Protein AF-A0A7J8MRC0-F1 (afdb_monomer)

Foldseek 3Di:
DPDPVDDDAAEAEAEAQAQVVVVVVVVVVVCCVVDDPVSVLQHEYEYPEHLHAPYQASVVSVVVLVCCCVVRVNYHYHYDHDLLNVLCCLQLVNDDDDDQQVVQCVVPVVCCVQQQFQPDPPSNRGHRSVRQLLGAHDCVVVDDACGGPRNRQSVCVNQVHGRNDPDNPPPD

InterPro domains:
  IPR004843 Calcineurin-like, phosphoesterase domain [PF00149] (10-112)
  IPR006186 Serine/threonine-specific protein phosphatase/bis(5-nucleosyl)-tetraphosphatase [PR00114] (10-37)
  IPR006186 Serine/threonine-specific protein phosphatase/bis(5-nucleosyl)-tetraphosphatase [PR00114] (45-72)
  IPR006186 Serine/threonine-specific protein phosphatase/bis(5-nucleosyl)-tetraphosphatase [PR00114] (94-118)
  IPR029052 Metallo-dependent phosphatase-like [G3DSA:3.60.21.10] (1-156)
  IPR029052 Metallo-dependent phosphatase-like [SSF56300] (8-112)

Structure (mmCIF, N/CA/C/O backbone):
data_AF-A0A7J8MRC0-F1
#
_entry.id   AF-A0A7J8MRC0-F1
#
loop_
_atom_site.group_PDB
_atom_site.id
_atom_site.type_symbol
_atom_site.label_atom_id
_atom_site.label_alt_id
_atom_site.label_comp_id
_atom_site.label_asym_id
_atom_site.label_entity_id
_atom_site.label_seq_id
_atom_site.pdbx_PDB_ins_code
_atom_site.Cartn_x
_atom_site.Cartn_y
_atom_site.Cartn_z
_atom_site.occupancy
_atom_site.B_iso_or_equiv
_atom_site.auth_seq_id
_atom_site.auth_comp_id
_atom_site.auth_asym_id
_atom_site.auth_atom_id
_atom_site.pdbx_PDB_model_num
ATOM 1 N N . MET A 1 1 ? -30.856 11.156 32.012 1.00 45.28 1 MET A N 1
ATOM 2 C CA . MET A 1 1 ? -29.461 10.671 31.968 1.00 45.28 1 MET A CA 1
ATOM 3 C C . MET A 1 1 ? -29.317 9.899 30.670 1.00 45.28 1 MET A C 1
ATOM 5 O O . MET A 1 1 ? -30.228 9.138 30.372 1.00 45.28 1 MET A O 1
ATOM 9 N N . ALA A 1 2 ? -28.291 10.166 29.858 1.00 51.44 2 ALA A N 1
ATOM 10 C CA . ALA A 1 2 ? -28.060 9.381 28.646 1.00 51.44 2 ALA A CA 1
ATOM 11 C C . ALA A 1 2 ? -27.774 7.927 29.047 1.00 51.44 2 ALA A C 1
ATOM 13 O O . ALA A 1 2 ? -27.043 7.701 30.011 1.00 51.44 2 ALA A O 1
ATOM 14 N N . ASP A 1 3 ? -28.390 6.975 28.352 1.00 52.09 3 ASP A N 1
ATOM 15 C CA . ASP A 1 3 ? -28.131 5.553 28.546 1.00 52.09 3 ASP A CA 1
ATOM 16 C C . ASP A 1 3 ? -26.644 5.274 28.252 1.00 52.09 3 ASP A C 1
ATOM 18 O O . ASP A 1 3 ? -26.198 5.540 27.128 1.00 52.09 3 ASP A O 1
ATOM 22 N N . PRO A 1 4 ? -25.849 4.784 29.223 1.00 55.56 4 PRO A N 1
ATOM 23 C CA . PRO A 1 4 ? -24.452 4.434 28.985 1.00 55.56 4 PRO A CA 1
ATOM 24 C C . PRO A 1 4 ? -24.282 3.361 27.894 1.00 55.56 4 PRO A C 1
ATOM 26 O O . PRO A 1 4 ? -23.176 3.207 27.379 1.00 55.56 4 PRO A O 1
ATOM 29 N N . SER A 1 5 ? -25.353 2.671 27.476 1.00 60.19 5 SER A N 1
ATOM 30 C CA . SER A 1 5 ? -25.336 1.734 26.349 1.00 60.19 5 SER A CA 1
ATOM 31 C C . SER A 1 5 ? -25.413 2.388 24.958 1.00 60.19 5 SER A C 1
ATOM 33 O O . SER A 1 5 ? -25.428 1.663 23.965 1.00 60.19 5 SER A O 1
ATOM 35 N N . ASN A 1 6 ? -25.481 3.723 24.849 1.00 72.12 6 ASN A N 1
ATOM 36 C CA . ASN A 1 6 ? -25.695 4.428 23.576 1.00 72.12 6 ASN A CA 1
ATOM 37 C C . ASN A 1 6 ? -24.544 5.379 23.187 1.00 72.12 6 ASN A C 1
ATOM 39 O O . ASN A 1 6 ? -24.766 6.443 22.604 1.00 72.12 6 ASN A O 1
ATOM 43 N N . LYS A 1 7 ? -23.297 5.035 23.538 1.00 81.31 7 LYS A N 1
ATOM 44 C CA . LYS A 1 7 ? -22.122 5.797 23.087 1.00 81.31 7 LYS A CA 1
ATOM 45 C C . LYS A 1 7 ? -21.856 5.493 21.603 1.00 81.31 7 LYS A C 1
ATOM 47 O O . LYS A 1 7 ? -21.741 4.317 21.249 1.00 81.31 7 LYS A O 1
ATOM 52 N N . PRO A 1 8 ? -21.746 6.508 20.723 1.00 91.88 8 PRO A N 1
ATOM 53 C CA . PRO A 1 8 ? -21.415 6.271 19.325 1.00 91.88 8 PRO A CA 1
ATOM 54 C C . PRO A 1 8 ? -20.030 5.632 19.217 1.00 91.88 8 PRO A C 1
ATOM 56 O O . PRO A 1 8 ? -19.114 5.962 19.973 1.00 91.88 8 PRO A O 1
ATOM 59 N N . ARG A 1 9 ? -19.875 4.718 18.259 1.00 95.00 9 ARG A N 1
ATOM 60 C CA . ARG A 1 9 ? -18.602 4.039 18.019 1.00 95.00 9 ARG A CA 1
ATOM 61 C C . ARG A 1 9 ? -17.543 5.044 17.564 1.00 95.00 9 ARG A C 1
ATOM 63 O O . ARG A 1 9 ? -17.768 5.777 16.604 1.00 95.00 9 ARG A O 1
ATOM 70 N N . THR A 1 10 ? -16.369 5.016 18.190 1.00 98.00 10 THR A N 1
ATOM 71 C CA . THR A 1 10 ? -15.213 5.796 17.731 1.00 98.00 10 THR A CA 1
ATOM 72 C C . THR A 1 10 ? -14.724 5.286 16.377 1.00 98.00 10 THR A C 1
ATOM 74 O O . THR A 1 10 ? -14.505 4.085 16.189 1.00 98.00 10 THR A O 1
ATOM 77 N N . VAL A 1 11 ? -14.536 6.210 15.436 1.00 98.50 11 VAL A N 1
ATOM 78 C CA . VAL A 1 11 ? -13.955 5.956 14.113 1.00 98.50 11 VAL A CA 1
ATOM 79 C C . VAL A 1 11 ? -12.686 6.789 13.985 1.00 98.50 11 VAL A C 1
ATOM 81 O O . VAL A 1 11 ? -12.706 7.985 14.263 1.00 98.50 11 VAL A O 1
ATOM 84 N N . ILE A 1 12 ? -11.588 6.153 13.586 1.00 98.69 12 ILE A N 1
ATOM 85 C CA . ILE A 1 12 ? -10.273 6.781 13.447 1.00 98.69 12 ILE A CA 1
ATOM 86 C C . ILE A 1 12 ? -9.809 6.574 12.012 1.00 98.69 12 ILE A C 1
ATOM 88 O O . ILE A 1 12 ? -9.661 5.434 11.580 1.00 98.69 12 ILE A O 1
ATOM 92 N N . CYS A 1 13 ? -9.561 7.667 11.295 1.00 98.69 13 CYS A N 1
ATOM 93 C CA . CYS A 1 13 ? -9.001 7.638 9.948 1.00 98.69 13 CYS A CA 1
ATOM 94 C C . CYS A 1 13 ? -7.525 8.044 10.008 1.00 98.69 13 CYS A C 1
ATOM 96 O O . CYS A 1 13 ? -7.209 9.136 10.482 1.00 98.69 13 CYS A O 1
ATOM 98 N N . LEU A 1 14 ? -6.631 7.169 9.553 1.00 98.50 14 LEU A N 1
ATOM 99 C CA . LEU A 1 14 ? -5.192 7.406 9.500 1.00 98.50 14 LEU A CA 1
ATOM 100 C C . LEU A 1 14 ? -4.791 7.661 8.050 1.00 98.50 14 LEU A C 1
ATOM 102 O O . LEU A 1 14 ? -5.052 6.821 7.191 1.00 98.50 14 LEU A O 1
ATOM 106 N N . GLY A 1 15 ? -4.180 8.819 7.801 1.00 98.31 15 GLY A N 1
ATOM 107 C CA . GLY A 1 15 ? -3.620 9.164 6.496 1.00 98.31 15 GLY A CA 1
ATOM 108 C C . GLY A 1 15 ? -2.350 8.384 6.161 1.00 98.31 15 GLY A C 1
ATOM 109 O O . GLY A 1 15 ? -1.966 7.454 6.874 1.00 98.31 15 GLY A O 1
ATOM 110 N N . ASP A 1 16 ? -1.706 8.824 5.089 1.00 98.50 16 ASP A N 1
ATOM 111 C CA . ASP A 1 16 ? -0.574 8.173 4.438 1.00 98.50 16 ASP A CA 1
ATOM 112 C C . ASP A 1 16 ? 0.592 7.930 5.407 1.00 98.50 16 ASP A C 1
ATOM 114 O O . ASP A 1 16 ? 0.973 8.791 6.213 1.00 98.50 16 ASP A O 1
ATOM 118 N N . ILE A 1 17 ? 1.182 6.737 5.324 1.00 98.50 17 ILE A N 1
ATOM 119 C CA . ILE A 1 17 ? 2.241 6.284 6.234 1.00 98.50 17 I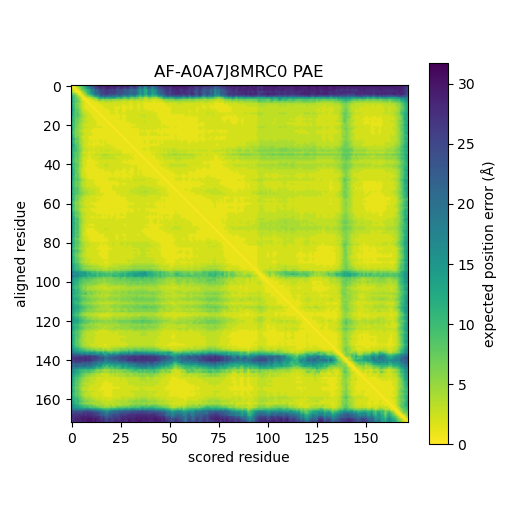LE A CA 1
ATOM 120 C C . ILE A 1 17 ? 3.608 6.318 5.552 1.00 98.50 17 ILE A C 1
ATOM 122 O O . ILE A 1 17 ? 4.594 6.668 6.205 1.00 98.50 17 ILE A O 1
ATOM 126 N N . HIS A 1 18 ? 3.678 5.947 4.273 1.00 98.50 18 HIS A N 1
ATOM 127 C CA . HIS A 1 18 ? 4.874 5.987 3.435 1.00 98.50 18 HIS A CA 1
ATOM 128 C C . HIS A 1 18 ? 6.134 5.439 4.108 1.00 98.50 18 HIS A C 1
ATOM 130 O O . HIS A 1 18 ? 7.137 6.135 4.270 1.00 98.50 18 HIS A O 1
ATOM 136 N N . GLY A 1 19 ? 6.070 4.208 4.613 1.00 98.38 19 GLY A N 1
ATOM 137 C CA . GLY A 1 19 ? 7.224 3.535 5.205 1.00 98.38 19 GLY A CA 1
ATOM 138 C C . GLY A 1 19 ? 7.789 4.198 6.470 1.00 98.38 19 GLY A C 1
ATOM 139 O O . GLY A 1 19 ? 8.869 3.814 6.915 1.00 98.38 19 GLY A O 1
ATOM 140 N N . TYR A 1 20 ? 7.113 5.180 7.083 1.00 98.69 20 TYR A N 1
ATOM 141 C CA . TYR A 1 20 ? 7.586 5.850 8.300 1.00 98.69 20 TYR A CA 1
ATOM 142 C C . TYR A 1 20 ? 7.090 5.159 9.576 1.00 98.69 20 TYR A C 1
ATOM 144 O O . TYR A 1 20 ? 6.259 5.695 10.317 1.00 98.69 20 TYR A O 1
ATOM 152 N N . LEU A 1 21 ? 7.662 3.991 9.889 1.00 98.69 21 LEU A N 1
ATOM 153 C CA . LEU A 1 21 ? 7.280 3.191 11.060 1.00 98.69 21 LEU A CA 1
ATOM 154 C C . LEU A 1 21 ? 7.267 4.002 12.365 1.00 98.69 21 LEU A C 1
ATOM 156 O O . LEU A 1 21 ? 6.308 3.925 13.128 1.00 98.69 21 LEU A O 1
ATOM 160 N N . THR A 1 22 ? 8.294 4.814 12.627 1.00 98.44 22 THR A N 1
ATOM 161 C CA . THR A 1 22 ? 8.362 5.617 13.860 1.00 98.44 22 THR A CA 1
ATOM 162 C C . THR A 1 22 ? 7.191 6.596 13.976 1.00 98.44 22 THR A C 1
ATOM 164 O O . THR A 1 22 ? 6.647 6.772 15.065 1.00 98.44 22 THR A O 1
ATOM 167 N N . LYS A 1 23 ? 6.756 7.211 12.865 1.00 98.50 23 LYS A N 1
ATOM 168 C CA . LYS A 1 23 ? 5.588 8.108 12.866 1.00 98.50 23 LYS A CA 1
ATOM 169 C C . LYS A 1 23 ? 4.312 7.328 13.168 1.00 98.50 23 LYS A C 1
ATOM 171 O O . LYS A 1 23 ? 3.530 7.770 14.006 1.00 98.50 23 LYS A O 1
ATOM 176 N N . LEU A 1 24 ? 4.151 6.157 12.550 1.00 98.69 24 LEU A N 1
ATOM 177 C CA . LEU A 1 24 ? 3.015 5.269 12.785 1.00 98.69 24 LEU A CA 1
ATOM 178 C C . LEU A 1 24 ? 2.927 4.823 14.250 1.00 98.69 24 LEU A C 1
ATOM 180 O O . LEU A 1 24 ? 1.871 4.949 14.863 1.00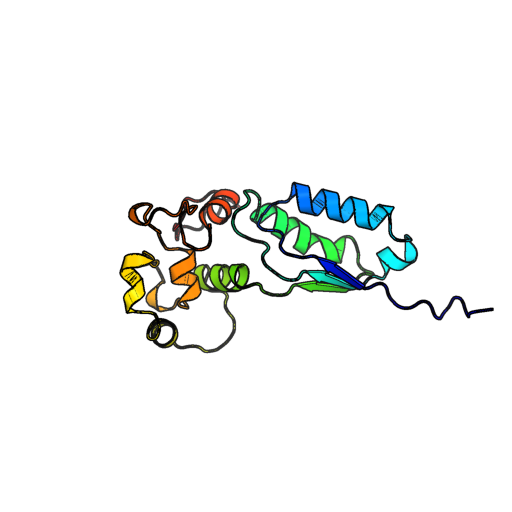 98.69 24 LEU A O 1
ATOM 184 N N . LEU A 1 25 ? 4.034 4.359 14.837 1.00 98.62 25 LEU A N 1
ATOM 185 C CA . LEU A 1 25 ? 4.070 3.912 16.233 1.00 98.62 25 LEU A CA 1
ATOM 186 C C . LEU A 1 25 ? 3.789 5.056 17.215 1.00 98.62 25 LEU A C 1
ATOM 188 O O . LEU A 1 25 ? 3.046 4.870 18.178 1.00 98.62 25 LEU A O 1
ATOM 192 N N . ASN A 1 26 ? 4.335 6.247 16.956 1.00 98.62 26 ASN A N 1
ATOM 193 C CA . ASN A 1 26 ? 4.075 7.425 17.782 1.00 98.62 26 ASN A CA 1
ATOM 194 C C . ASN A 1 26 ? 2.605 7.857 17.700 1.00 98.62 26 ASN A C 1
ATOM 196 O O . ASN A 1 26 ? 1.991 8.130 18.729 1.00 98.62 26 ASN A O 1
ATOM 200 N N . LEU A 1 27 ? 2.024 7.882 16.494 1.00 98.62 27 LEU A N 1
ATOM 201 C CA . LEU A 1 27 ? 0.604 8.172 16.306 1.00 98.62 27 LEU A CA 1
ATOM 202 C C . LEU A 1 27 ? -0.265 7.140 17.030 1.00 98.62 27 LEU A C 1
ATOM 204 O O . LEU A 1 27 ? -1.172 7.518 17.764 1.00 98.62 27 LEU A O 1
ATOM 208 N N . TRP A 1 28 ? 0.044 5.852 16.888 1.00 98.56 28 TRP A N 1
ATOM 209 C CA . TRP A 1 28 ? -0.690 4.780 17.553 1.00 98.56 28 TRP A CA 1
ATOM 210 C C . TRP A 1 28 ? -0.660 4.915 19.082 1.00 98.56 28 TRP A C 1
ATOM 212 O O . TRP A 1 28 ? -1.705 4.875 19.727 1.00 98.56 28 TRP A O 1
ATOM 222 N N . SER A 1 29 ? 0.520 5.171 19.654 1.00 98.38 29 SER A N 1
ATOM 223 C CA . SER A 1 29 ? 0.696 5.428 21.091 1.00 98.38 29 SER A CA 1
ATOM 224 C C . SER A 1 29 ? -0.100 6.653 21.569 1.00 98.38 29 SER A C 1
ATOM 226 O O . SER A 1 29 ? -0.760 6.628 22.613 1.00 98.38 29 SER A O 1
ATOM 228 N N . ASN A 1 30 ? -0.118 7.724 20.771 1.00 98.50 30 ASN A N 1
ATOM 229 C CA . ASN A 1 30 ? -0.914 8.915 21.062 1.00 98.50 30 ASN A CA 1
ATOM 230 C C . ASN A 1 30 ? -2.421 8.622 21.036 1.00 98.50 30 ASN A C 1
ATOM 232 O O . ASN A 1 30 ? -3.138 9.072 21.924 1.00 98.50 30 ASN A O 1
ATOM 236 N N . LEU A 1 31 ? -2.905 7.834 20.074 1.00 98.12 31 LEU A N 1
ATOM 237 C CA . LEU A 1 31 ? -4.315 7.436 20.015 1.00 98.12 31 LEU A CA 1
ATOM 238 C C . LEU A 1 31 ? -4.710 6.590 21.232 1.00 98.12 31 LEU A C 1
ATOM 240 O O . LEU A 1 31 ? -5.753 6.841 21.831 1.00 98.12 31 LEU A O 1
ATOM 244 N N . GLN A 1 32 ? -3.858 5.643 21.637 1.00 97.44 32 GLN A N 1
ATOM 245 C CA . GLN A 1 32 ? -4.082 4.812 22.825 1.00 97.44 32 GLN A CA 1
ATOM 246 C C . GLN A 1 32 ? -4.139 5.620 24.126 1.00 97.44 32 GLN A C 1
ATOM 248 O O . GLN A 1 32 ? -4.842 5.224 25.050 1.00 97.44 32 GLN A O 1
ATOM 253 N N . SER A 1 33 ? -3.381 6.716 24.220 1.00 97.56 33 SER A N 1
ATOM 254 C CA . SER A 1 33 ? -3.341 7.549 25.428 1.00 97.56 33 SER A CA 1
ATOM 255 C C . SER A 1 33 ? -4.428 8.624 25.467 1.00 97.56 33 SER A C 1
ATOM 257 O O . SER A 1 33 ? -4.870 8.992 26.553 1.00 97.56 33 SER A O 1
ATOM 259 N N . GLN A 1 34 ? -4.863 9.133 24.311 1.00 97.44 34 GLN A N 1
ATOM 260 C CA . GLN A 1 34 ? -5.824 10.239 24.232 1.00 97.44 34 GLN A CA 1
ATOM 261 C C . GLN A 1 34 ? -7.286 9.790 24.126 1.00 97.44 34 GLN A C 1
ATOM 263 O O . GLN A 1 34 ? -8.181 10.557 24.477 1.00 97.44 34 GLN A O 1
ATOM 268 N N . ILE A 1 35 ? -7.546 8.578 23.634 1.00 97.19 35 ILE A N 1
ATOM 269 C CA . ILE A 1 35 ? -8.900 8.031 23.504 1.00 97.19 35 ILE A CA 1
ATOM 270 C C . ILE A 1 35 ? -9.196 7.168 24.725 1.00 97.19 35 ILE A C 1
ATOM 272 O O . ILE A 1 35 ? -8.334 6.427 25.194 1.00 97.19 35 ILE A O 1
ATOM 276 N N . ASP A 1 36 ? -10.425 7.245 25.240 1.00 96.19 36 ASP A N 1
ATOM 277 C CA . ASP A 1 36 ? -10.815 6.404 26.366 1.00 96.19 36 ASP A CA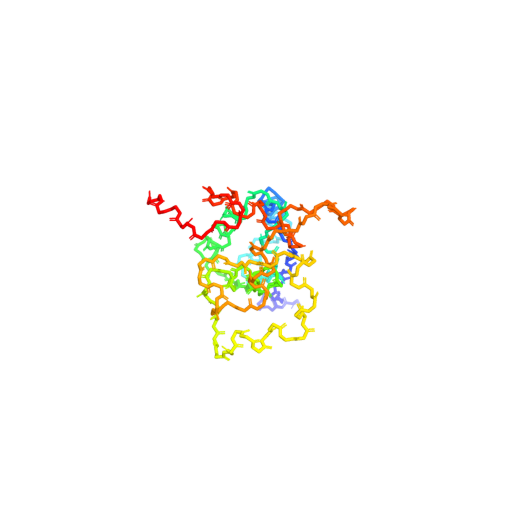 1
ATOM 278 C C . ASP A 1 36 ? -10.624 4.907 26.034 1.00 96.19 36 ASP A C 1
ATOM 280 O O . ASP A 1 36 ? -10.967 4.486 24.922 1.00 96.19 36 ASP A O 1
ATOM 284 N N . PRO A 1 37 ? -10.091 4.091 26.969 1.00 96.69 37 PRO A N 1
ATOM 285 C CA . PRO A 1 37 ? -9.713 2.708 26.680 1.00 96.69 37 PRO A CA 1
ATOM 286 C C . PRO A 1 37 ? -10.838 1.850 26.091 1.00 96.69 37 PRO A C 1
ATOM 288 O O . PRO A 1 37 ? -10.587 1.070 25.173 1.00 96.69 37 PRO A O 1
ATOM 291 N N . ASP A 1 38 ? -12.076 2.021 26.560 1.00 96.06 38 ASP A N 1
ATOM 292 C CA . ASP A 1 38 ? -13.226 1.239 26.092 1.00 96.06 38 ASP A CA 1
ATOM 293 C C . ASP A 1 38 ? -13.610 1.588 24.645 1.00 96.06 38 ASP A C 1
ATOM 295 O O . ASP A 1 38 ? -13.885 0.700 23.826 1.00 96.06 38 ASP A O 1
ATOM 299 N N . SER A 1 39 ? -13.564 2.875 24.288 1.00 96.88 39 SER A N 1
ATOM 300 C CA . SER A 1 39 ? -13.839 3.306 22.913 1.00 96.88 39 SER A CA 1
ATOM 301 C C . SER A 1 39 ? -12.687 3.0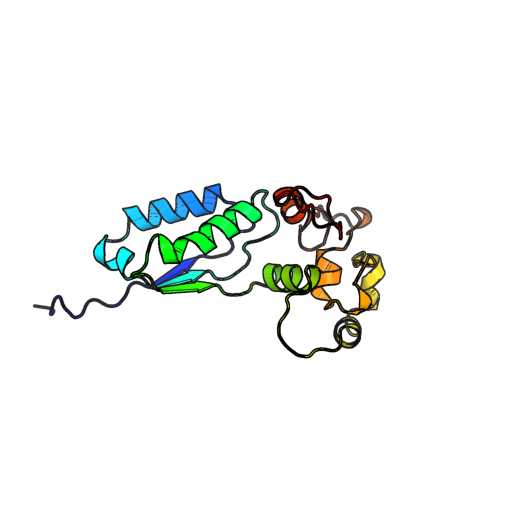02 21.974 1.00 96.88 39 SER A C 1
ATOM 303 O O . SER A 1 39 ? -12.938 2.652 20.823 1.00 96.88 39 SER A O 1
ATOM 305 N N . PHE A 1 40 ? -11.437 3.078 22.442 1.00 98.06 40 PHE A N 1
ATOM 306 C CA . PHE A 1 40 ? -10.292 2.635 21.654 1.00 98.06 40 PHE A CA 1
ATOM 307 C C . PHE A 1 40 ? -10.370 1.126 21.391 1.00 98.06 40 PHE A C 1
ATOM 309 O O . PHE A 1 40 ? -10.237 0.700 20.247 1.00 98.06 40 PHE A O 1
ATOM 316 N N . ASN A 1 41 ? -10.660 0.311 22.411 1.00 97.81 41 ASN A N 1
ATOM 317 C CA . ASN A 1 41 ? -10.760 -1.148 22.296 1.00 97.81 41 ASN A CA 1
ATOM 318 C C . ASN A 1 41 ? -11.818 -1.597 21.273 1.00 97.81 41 ASN A C 1
ATOM 320 O O . ASN A 1 41 ? -11.637 -2.622 20.627 1.00 97.81 41 ASN A O 1
ATOM 324 N N . THR A 1 42 ? -12.893 -0.830 21.082 1.00 97.81 42 THR A N 1
ATOM 325 C CA . THR A 1 42 ? -13.984 -1.164 20.146 1.00 97.81 42 THR A CA 1
ATOM 326 C C . THR A 1 42 ? -13.991 -0.314 18.870 1.00 97.81 42 THR A C 1
ATOM 328 O O . THR A 1 42 ? -14.908 -0.428 18.048 1.00 97.81 42 THR A O 1
ATOM 331 N N . ALA A 1 43 ? -12.977 0.530 18.658 1.00 98.38 43 ALA A N 1
ATOM 332 C CA . ALA A 1 43 ? -12.932 1.484 17.553 1.00 98.38 43 ALA A CA 1
ATOM 333 C C . ALA A 1 43 ? -12.992 0.816 16.164 1.00 98.38 43 ALA A C 1
ATOM 335 O O . ALA A 1 43 ? -12.665 -0.361 15.980 1.00 98.38 43 ALA A O 1
ATOM 336 N N . THR A 1 44 ? -13.426 1.588 15.165 1.00 98.69 44 THR A N 1
ATOM 337 C CA . THR A 1 44 ? -13.147 1.286 13.754 1.00 98.69 44 THR A CA 1
ATOM 338 C C . THR A 1 44 ? -11.940 2.100 13.315 1.00 98.69 44 THR A C 1
ATOM 340 O O . THR A 1 44 ? -11.973 3.326 13.370 1.00 98.69 44 THR A O 1
ATOM 343 N N . ILE A 1 45 ? -10.890 1.417 12.882 1.00 98.75 45 ILE A N 1
ATOM 344 C CA . ILE A 1 45 ? -9.639 1.996 12.407 1.00 98.75 45 ILE A CA 1
ATOM 345 C C . ILE A 1 45 ? -9.618 1.880 10.885 1.00 98.75 45 ILE A C 1
ATOM 347 O O . ILE A 1 45 ? -9.683 0.773 10.352 1.00 98.75 45 ILE A O 1
ATOM 351 N N . ILE A 1 46 ? -9.552 3.011 10.193 1.00 98.88 46 ILE A N 1
ATOM 352 C CA . ILE A 1 46 ? -9.522 3.093 8.734 1.00 98.88 46 ILE A CA 1
ATOM 353 C C . ILE A 1 46 ? -8.176 3.679 8.324 1.00 98.88 46 ILE A C 1
ATOM 355 O O . ILE A 1 46 ? -7.898 4.848 8.573 1.00 98.88 46 ILE A O 1
ATOM 359 N N . PHE A 1 47 ? -7.347 2.863 7.695 1.00 98.81 47 PHE A N 1
ATOM 360 C CA . PHE A 1 47 ? -6.118 3.295 7.051 1.00 98.81 47 PHE A CA 1
ATOM 361 C C . PHE A 1 47 ? -6.440 3.721 5.621 1.00 98.81 47 PHE A C 1
ATOM 363 O O . PHE A 1 47 ? -7.069 2.962 4.881 1.00 98.81 47 PHE A O 1
ATOM 370 N N . LEU A 1 48 ? -6.058 4.944 5.256 1.00 98.69 48 LEU A N 1
ATOM 371 C CA . LEU A 1 48 ? -6.485 5.581 4.009 1.00 98.69 48 LEU A CA 1
ATOM 372 C C . LEU A 1 48 ? -5.642 5.198 2.781 1.00 98.69 48 LEU A C 1
ATOM 374 O O . LEU A 1 48 ? -5.995 5.604 1.679 1.00 98.69 48 LEU A O 1
ATOM 378 N N . GLY A 1 49 ? -4.612 4.366 2.956 1.00 98.19 49 GLY A N 1
ATOM 379 C CA . GLY A 1 49 ? -3.688 3.940 1.904 1.00 98.19 49 GLY A CA 1
ATOM 380 C C . GLY A 1 49 ? -2.277 4.485 2.114 1.00 98.19 49 GLY A C 1
ATOM 381 O O . GLY A 1 49 ? -1.953 5.007 3.184 1.00 98.19 49 GLY A O 1
ATOM 382 N N . ASP A 1 50 ? -1.449 4.323 1.089 1.00 98.44 50 ASP A N 1
ATOM 383 C CA . ASP A 1 50 ? -0.086 4.822 0.959 1.00 98.44 50 ASP A CA 1
ATOM 384 C C . ASP A 1 50 ? 0.803 4.426 2.146 1.00 98.44 50 ASP A C 1
ATOM 386 O O . ASP A 1 50 ? 1.342 5.232 2.908 1.00 98.44 50 ASP A O 1
ATOM 390 N N . TYR A 1 51 ? 0.932 3.117 2.326 1.00 98.69 51 TYR A N 1
ATOM 391 C CA . TYR A 1 51 ? 1.752 2.457 3.336 1.00 98.69 51 TYR A CA 1
ATOM 392 C C . TYR A 1 51 ? 3.209 2.331 2.907 1.00 98.69 51 TYR A C 1
ATOM 394 O O . TYR A 1 51 ? 4.095 2.375 3.768 1.00 98.69 51 TYR A O 1
ATOM 402 N N . CYS A 1 52 ? 3.452 2.143 1.609 1.00 98.44 52 CYS A N 1
ATOM 403 C CA . CYS A 1 52 ? 4.780 1.974 1.034 1.00 98.44 52 CYS A CA 1
ATOM 404 C C . CYS A 1 52 ? 5.382 3.272 0.479 1.00 98.44 52 CYS A C 1
ATOM 406 O O . CYS A 1 52 ? 4.742 4.320 0.417 1.00 98.44 52 CYS A O 1
ATOM 408 N N . ASP A 1 53 ? 6.644 3.164 0.071 1.00 98.12 53 ASP A N 1
ATOM 409 C CA . ASP A 1 53 ? 7.447 4.170 -0.625 1.00 98.12 53 ASP A CA 1
ATOM 410 C C . ASP A 1 53 ? 7.838 5.387 0.212 1.00 98.12 53 ASP A C 1
ATOM 412 O O . ASP A 1 53 ? 7.342 5.592 1.318 1.00 98.12 53 ASP A O 1
ATOM 416 N N . ARG A 1 54 ? 8.781 6.184 -0.313 1.00 96.38 54 ARG A N 1
ATOM 417 C CA . ARG A 1 54 ? 9.397 7.383 0.300 1.00 96.38 54 ARG A CA 1
ATOM 418 C C . ARG A 1 54 ? 10.199 7.125 1.583 1.00 96.38 54 ARG A C 1
ATOM 420 O O . ARG A 1 54 ? 11.370 7.531 1.653 1.00 96.38 54 ARG A O 1
ATOM 427 N N . GLY A 1 55 ? 9.599 6.503 2.596 1.00 97.25 55 GLY A N 1
ATOM 428 C CA . GLY A 1 55 ? 10.215 6.156 3.876 1.00 97.25 55 GLY A CA 1
ATOM 429 C C . GLY A 1 55 ? 10.885 4.775 3.881 1.00 97.25 55 GLY A C 1
ATOM 430 O O . GLY A 1 55 ? 10.635 3.945 3.012 1.00 97.25 55 GLY A O 1
ATOM 431 N N . PRO A 1 56 ? 11.780 4.515 4.848 1.00 97.69 56 PRO A N 1
ATOM 432 C CA . PRO A 1 56 ? 12.717 3.390 4.781 1.00 97.69 56 PRO A CA 1
ATOM 433 C C . PRO A 1 56 ? 12.173 2.046 5.292 1.00 97.69 56 PRO A C 1
ATOM 435 O O . PRO A 1 56 ? 12.822 1.022 5.100 1.00 97.69 56 PRO A O 1
ATOM 438 N N . ASP A 1 57 ? 11.032 2.024 5.986 1.00 98.44 57 ASP A N 1
ATOM 439 C CA . ASP A 1 57 ? 10.590 0.870 6.778 1.00 98.44 57 ASP A CA 1
ATOM 440 C C . ASP A 1 57 ? 9.276 0.242 6.271 1.00 98.44 57 ASP A C 1
ATOM 442 O O . ASP A 1 57 ? 8.526 -0.316 7.074 1.00 98.44 57 ASP A O 1
ATOM 446 N N . THR A 1 58 ? 8.985 0.288 4.961 1.00 98.62 58 THR A N 1
ATOM 447 C CA . THR A 1 58 ? 7.756 -0.289 4.364 1.00 98.62 58 THR A CA 1
ATOM 448 C C . THR A 1 58 ? 7.451 -1.697 4.883 1.00 98.62 58 THR A C 1
ATOM 450 O O . THR A 1 58 ? 6.356 -1.935 5.394 1.00 98.62 58 THR A O 1
ATOM 453 N N . ARG A 1 59 ? 8.428 -2.617 4.849 1.00 98.56 59 ARG A N 1
ATOM 454 C CA . ARG A 1 59 ? 8.262 -3.980 5.386 1.00 98.56 59 ARG A CA 1
ATOM 455 C C . ARG A 1 59 ? 7.735 -3.989 6.825 1.00 98.56 59 ARG A C 1
ATOM 457 O O . ARG A 1 59 ? 6.772 -4.684 7.127 1.00 98.56 59 ARG A O 1
ATOM 464 N N . LYS A 1 60 ? 8.335 -3.188 7.709 1.00 98.75 60 LYS A N 1
ATOM 465 C CA . LYS A 1 60 ? 7.950 -3.147 9.128 1.00 98.75 60 LYS A CA 1
ATOM 466 C C . LYS A 1 60 ? 6.603 -2.456 9.345 1.00 98.75 60 LYS A C 1
ATOM 468 O O . LYS A 1 60 ? 5.901 -2.800 10.293 1.00 98.75 60 LYS A O 1
ATOM 473 N N . VAL A 1 61 ? 6.247 -1.480 8.504 1.00 98.81 61 VAL A N 1
ATOM 474 C CA . VAL A 1 61 ? 4.906 -0.876 8.498 1.00 98.81 61 VAL A CA 1
ATOM 475 C C . VAL A 1 61 ? 3.869 -1.951 8.191 1.00 98.81 61 VAL A C 1
ATOM 477 O O . VAL A 1 61 ? 2.942 -2.131 8.977 1.00 98.81 61 VAL A O 1
ATOM 480 N N . ILE A 1 62 ? 4.063 -2.724 7.122 1.00 98.62 62 ILE A N 1
ATOM 481 C CA . ILE A 1 62 ? 3.156 -3.816 6.748 1.00 98.62 62 ILE A CA 1
ATOM 482 C C . ILE A 1 62 ? 3.087 -4.878 7.858 1.00 98.62 62 ILE A C 1
ATOM 484 O O . ILE A 1 62 ? 1.986 -5.254 8.264 1.00 98.62 62 ILE A O 1
ATOM 488 N N . ASP A 1 63 ? 4.224 -5.286 8.437 1.00 98.75 63 ASP A N 1
ATOM 489 C CA . ASP A 1 63 ? 4.262 -6.215 9.580 1.00 98.75 63 ASP A CA 1
ATOM 490 C C . ASP A 1 63 ? 3.454 -5.688 10.782 1.00 98.75 63 ASP A C 1
ATOM 492 O O . ASP A 1 63 ? 2.732 -6.439 11.450 1.00 98.75 63 ASP A O 1
ATOM 496 N N . PHE A 1 64 ? 3.540 -4.383 11.063 1.00 98.69 64 PHE A N 1
ATOM 497 C CA . PHE A 1 64 ? 2.749 -3.746 12.111 1.00 98.69 64 PHE A CA 1
ATOM 498 C C . PHE A 1 64 ? 1.250 -3.809 11.796 1.00 98.69 64 PHE A C 1
ATOM 500 O O . PHE A 1 64 ? 0.492 -4.264 12.656 1.00 98.69 64 PHE A O 1
ATOM 507 N N . LEU A 1 65 ? 0.830 -3.425 10.585 1.00 98.69 65 LEU A N 1
ATOM 508 C CA . LEU A 1 65 ? -0.577 -3.435 10.163 1.00 98.69 65 LEU A CA 1
ATOM 509 C C . LEU A 1 65 ? -1.181 -4.848 10.225 1.00 98.69 65 LEU A C 1
ATOM 511 O O . LEU A 1 65 ? -2.258 -5.028 10.795 1.00 98.69 65 LEU A O 1
ATOM 515 N N . ILE A 1 66 ? -0.450 -5.864 9.749 1.00 98.69 66 ILE A N 1
ATOM 516 C CA . ILE A 1 66 ? -0.844 -7.284 9.827 1.00 98.69 66 ILE A CA 1
ATOM 517 C C . ILE A 1 66 ? -1.035 -7.734 11.282 1.00 98.69 66 ILE A C 1
ATOM 519 O O . ILE A 1 66 ? -1.897 -8.561 11.581 1.00 98.69 66 ILE A O 1
ATOM 523 N N . SER A 1 67 ? -0.252 -7.192 12.218 1.00 98.62 67 SER A N 1
ATOM 524 C CA . SER A 1 67 ? -0.341 -7.572 13.630 1.00 98.62 67 SER A CA 1
ATOM 525 C C . SER A 1 67 ? -1.570 -7.007 14.357 1.00 98.62 67 SER A C 1
ATOM 527 O O . SER A 1 67 ? -1.953 -7.545 15.402 1.00 98.62 67 SER A O 1
ATOM 529 N N . LEU A 1 68 ? -2.197 -5.947 13.832 1.00 98.56 68 LEU A N 1
ATOM 530 C CA . LEU A 1 68 ? -3.247 -5.199 14.529 1.00 98.56 68 LEU A CA 1
ATOM 531 C C . LEU A 1 68 ? -4.488 -6.036 14.872 1.00 98.56 68 LEU A C 1
ATOM 533 O O . LEU A 1 68 ? -4.870 -6.019 16.042 1.00 98.56 68 LEU A O 1
ATOM 537 N N . PRO A 1 69 ? -5.079 -6.838 13.961 1.00 98.31 69 PRO A N 1
ATOM 538 C CA . PRO A 1 69 ? -6.256 -7.644 14.297 1.00 98.31 69 PRO A CA 1
ATOM 539 C C . PRO A 1 69 ? -6.002 -8.638 15.436 1.00 98.31 69 PRO A C 1
ATOM 541 O O . PRO A 1 69 ? -6.886 -8.892 16.248 1.00 98.31 69 PRO A O 1
ATOM 544 N N . LYS A 1 70 ? -4.776 -9.172 15.538 1.00 98.25 70 LYS A N 1
ATOM 545 C CA . LYS A 1 70 ? -4.386 -10.067 16.636 1.00 98.25 70 LYS A CA 1
ATOM 546 C C . LYS A 1 70 ? -4.193 -9.310 17.952 1.00 98.25 70 LYS A C 1
ATOM 548 O O . LYS A 1 70 ? -4.531 -9.835 19.008 1.00 98.25 70 LYS A O 1
ATOM 553 N N . ARG A 1 71 ? -3.612 -8.107 17.901 1.00 98.06 71 ARG A N 1
ATOM 554 C CA . ARG A 1 71 ? -3.358 -7.267 19.086 1.00 98.06 71 ARG A CA 1
ATOM 555 C C . ARG A 1 71 ? -4.637 -6.630 19.634 1.00 98.06 71 ARG A C 1
ATOM 557 O O . ARG A 1 71 ? -4.748 -6.463 20.843 1.00 98.06 71 ARG A O 1
ATOM 564 N N . TYR A 1 72 ? -5.587 -6.313 18.758 1.00 98.25 72 TYR A N 1
ATOM 565 C CA . TYR A 1 72 ? -6.823 -5.603 19.078 1.00 98.25 72 TYR A CA 1
ATOM 566 C C . TYR A 1 72 ? -8.038 -6.322 18.465 1.00 98.25 72 TYR A C 1
ATOM 568 O O . TYR A 1 72 ? -8.650 -5.820 17.522 1.00 98.25 72 TYR A O 1
ATOM 576 N N . PRO A 1 73 ? -8.419 -7.501 18.991 1.00 98.25 73 PRO A N 1
ATOM 577 C CA . PRO A 1 73 ? -9.458 -8.347 18.392 1.00 98.25 73 PRO A CA 1
ATOM 578 C C . PRO A 1 73 ? -10.866 -7.732 18.418 1.00 98.25 73 PRO A C 1
ATOM 580 O O . PRO A 1 73 ? -11.736 -8.156 17.664 1.00 98.25 73 PRO A O 1
ATOM 583 N N . ASN A 1 74 ? -11.097 -6.731 19.272 1.00 98.12 74 ASN A N 1
ATOM 584 C CA . ASN A 1 74 ? -12.377 -6.025 19.382 1.00 98.12 74 ASN A CA 1
ATOM 585 C C . ASN A 1 74 ? -12.472 -4.801 18.448 1.00 98.12 74 ASN A C 1
ATOM 587 O O . ASN A 1 74 ? -13.548 -4.213 18.296 1.00 98.12 74 ASN A O 1
ATOM 591 N N . GLN A 1 75 ? -11.363 -4.413 17.809 1.00 98.50 75 GLN A N 1
ATOM 592 C CA . GLN A 1 75 ? -11.342 -3.344 16.816 1.00 98.50 75 GLN A CA 1
ATOM 593 C C . GLN A 1 75 ? -11.731 -3.882 15.436 1.00 98.50 75 GLN A C 1
ATOM 595 O O . GLN A 1 75 ? -11.448 -5.025 15.078 1.00 98.50 75 GLN A O 1
ATOM 600 N N . LYS A 1 76 ? -12.345 -3.024 14.618 1.00 98.56 76 LYS A N 1
ATOM 601 C CA . LYS A 1 76 ? -12.494 -3.271 13.178 1.00 98.56 76 LYS A CA 1
ATOM 602 C C . LYS A 1 76 ? -11.381 -2.529 12.449 1.00 98.56 76 LYS A C 1
ATOM 604 O O . LYS A 1 76 ? -11.301 -1.315 12.584 1.00 98.56 76 LYS A O 1
ATOM 609 N N . HIS A 1 77 ? -10.586 -3.231 11.650 1.00 98.75 77 HIS A N 1
ATOM 610 C CA . HIS A 1 77 ? -9.531 -2.632 10.832 1.00 98.75 77 HIS A CA 1
ATOM 611 C C . HIS A 1 77 ? -9.944 -2.639 9.358 1.00 98.75 77 HIS A C 1
ATOM 613 O O . HIS A 1 77 ? -10.400 -3.662 8.849 1.00 98.75 77 HIS A O 1
ATOM 619 N N . VAL A 1 78 ? -9.812 -1.496 8.691 1.00 98.75 78 VAL A N 1
ATOM 620 C CA . VAL A 1 78 ? -10.042 -1.314 7.255 1.00 98.75 78 VAL A CA 1
ATOM 621 C C . VAL A 1 78 ? -8.761 -0.754 6.658 1.00 98.75 78 VAL A C 1
ATOM 623 O O . VAL A 1 78 ? -8.241 0.236 7.165 1.00 98.75 78 VAL A O 1
ATOM 626 N N . PHE A 1 79 ? -8.270 -1.380 5.594 1.00 98.56 79 PHE A N 1
ATOM 627 C CA . PHE A 1 79 ? -7.059 -0.970 4.890 1.00 98.56 79 PHE A CA 1
ATOM 628 C C . PHE A 1 79 ? -7.443 -0.643 3.453 1.00 98.56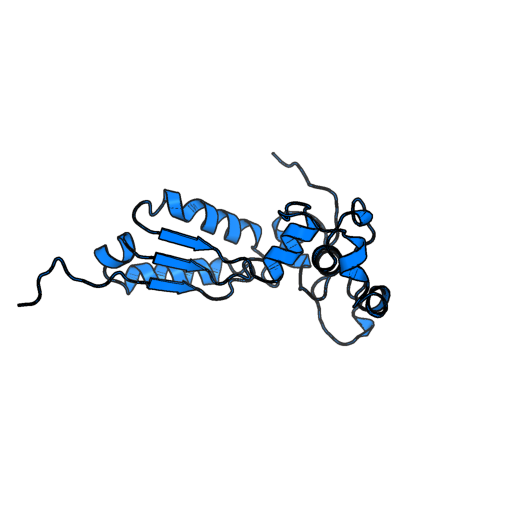 79 PHE A C 1
ATOM 630 O O . PHE A 1 79 ? -7.800 -1.543 2.695 1.00 98.56 79 PHE A O 1
ATOM 637 N N . LEU A 1 80 ? -7.445 0.639 3.094 1.00 98.50 80 LEU A N 1
ATOM 638 C CA . LEU A 1 80 ? -7.657 1.044 1.708 1.00 98.50 80 LEU A CA 1
ATOM 639 C C . LEU A 1 80 ? -6.379 0.806 0.898 1.00 98.50 80 LEU A C 1
ATOM 641 O O . LEU A 1 80 ? -5.276 0.890 1.434 1.00 98.50 80 LEU A O 1
ATOM 645 N N . SER A 1 81 ? -6.519 0.494 -0.386 1.00 97.38 81 SER A N 1
ATOM 646 C CA . SER A 1 81 ? -5.378 0.506 -1.300 1.00 97.38 81 SER A CA 1
ATOM 647 C C . SER A 1 81 ? -5.159 1.938 -1.766 1.00 97.38 81 SER A C 1
ATOM 649 O O . SER A 1 81 ? -6.033 2.491 -2.436 1.00 97.38 81 SER A O 1
ATOM 651 N N . GLY A 1 82 ? -4.007 2.518 -1.430 1.00 98.00 82 GLY A N 1
ATOM 652 C CA . GLY A 1 82 ? -3.543 3.741 -2.074 1.00 98.00 82 GLY A CA 1
ATOM 653 C C . GLY A 1 82 ? -3.101 3.475 -3.514 1.00 98.00 82 GLY A C 1
ATOM 654 O O . GLY A 1 82 ? -3.071 2.323 -3.975 1.00 98.00 82 GLY A O 1
ATOM 655 N N . ASN A 1 83 ? -2.736 4.535 -4.238 1.00 98.19 83 ASN A N 1
ATOM 656 C CA . ASN A 1 83 ? -2.129 4.383 -5.563 1.00 98.19 83 ASN A CA 1
ATOM 657 C C . ASN A 1 83 ? -0.751 3.718 -5.457 1.00 98.19 83 ASN A C 1
ATOM 659 O O . ASN A 1 83 ? -0.389 2.953 -6.350 1.00 98.19 83 ASN A O 1
ATOM 663 N N . HIS A 1 84 ? -0.021 3.951 -4.362 1.00 98.44 84 HIS A N 1
ATOM 664 C CA . HIS A 1 84 ? 1.256 3.294 -4.105 1.00 98.44 84 HIS A CA 1
ATOM 665 C C . HIS A 1 84 ? 1.085 1.782 -3.873 1.00 98.44 84 HIS A C 1
ATOM 667 O O . HIS A 1 84 ? 1.757 0.992 -4.536 1.00 98.44 84 HIS A O 1
ATOM 673 N N . GLU A 1 85 ? 0.123 1.343 -3.045 1.00 98.12 85 GLU A N 1
ATOM 674 C CA . GLU A 1 85 ? -0.156 -0.096 -2.864 1.00 98.12 85 GLU A CA 1
ATOM 675 C C . GLU A 1 85 ? -0.627 -0.765 -4.148 1.00 98.12 85 GLU A C 1
ATOM 677 O O . GLU A 1 85 ? -0.227 -1.894 -4.423 1.00 98.12 85 GLU A O 1
ATOM 682 N N . PHE A 1 86 ? -1.464 -0.088 -4.937 1.00 97.88 86 PHE A N 1
ATOM 683 C CA . PHE A 1 86 ? -1.932 -0.631 -6.209 1.00 97.88 86 PHE A CA 1
ATOM 684 C C . PHE A 1 86 ? -0.763 -0.847 -7.178 1.00 97.88 86 PHE A C 1
ATOM 686 O O . PHE A 1 86 ? -0.654 -1.899 -7.811 1.00 97.88 86 PHE A O 1
ATOM 693 N N . ALA A 1 87 ? 0.147 0.123 -7.261 1.00 98.12 87 ALA A N 1
ATOM 694 C CA . ALA A 1 87 ? 1.327 0.030 -8.103 1.00 98.12 87 ALA A CA 1
ATOM 695 C C . ALA A 1 87 ? 2.298 -1.056 -7.601 1.00 98.12 87 ALA A C 1
ATOM 697 O O . ALA A 1 87 ? 2.731 -1.902 -8.386 1.00 98.12 87 ALA A O 1
ATOM 698 N N . PHE A 1 88 ? 2.554 -1.119 -6.290 1.00 98.06 88 PHE A N 1
ATOM 699 C CA . PHE A 1 88 ? 3.382 -2.160 -5.679 1.00 98.06 88 PHE A CA 1
ATOM 700 C C . PHE A 1 88 ? 2.793 -3.565 -5.892 1.00 98.06 88 PHE A C 1
ATOM 702 O O . PHE A 1 88 ? 3.503 -4.467 -6.338 1.00 98.06 88 PHE A O 1
ATOM 709 N N . ALA A 1 89 ? 1.487 -3.748 -5.665 1.00 96.88 89 ALA A N 1
ATOM 710 C CA . ALA A 1 89 ? 0.774 -4.999 -5.931 1.00 96.88 89 ALA A CA 1
ATOM 711 C C . ALA A 1 89 ? 0.849 -5.401 -7.413 1.00 96.88 89 ALA A C 1
ATOM 713 O O . ALA A 1 89 ? 0.997 -6.585 -7.729 1.00 96.88 89 ALA A O 1
ATOM 714 N N . GLY A 1 90 ? 0.794 -4.415 -8.316 1.00 96.50 90 GLY A N 1
ATOM 715 C CA . GLY A 1 90 ? 1.003 -4.608 -9.747 1.00 96.50 90 GLY A CA 1
ATOM 716 C C . GLY A 1 90 ? 2.396 -5.133 -10.063 1.00 96.50 90 GLY A C 1
ATOM 717 O O . GLY A 1 90 ? 2.521 -6.077 -10.838 1.00 96.50 90 GLY A O 1
ATOM 718 N N . PHE A 1 91 ? 3.428 -4.574 -9.427 1.00 96.88 91 PHE A N 1
ATOM 719 C CA . PHE A 1 91 ? 4.811 -5.007 -9.616 1.00 96.88 91 PHE A CA 1
ATOM 720 C C . PHE A 1 91 ? 5.055 -6.442 -9.128 1.00 96.88 91 PHE A C 1
ATOM 722 O O . PHE A 1 91 ? 5.678 -7.230 -9.834 1.00 96.88 91 PHE A O 1
ATOM 729 N N . ILE A 1 92 ? 4.531 -6.817 -7.955 1.00 95.25 92 ILE A N 1
ATOM 730 C CA . ILE A 1 92 ? 4.710 -8.177 -7.410 1.00 95.25 92 ILE A CA 1
ATOM 731 C C . ILE A 1 92 ? 3.717 -9.209 -7.973 1.00 95.25 92 ILE A C 1
ATOM 733 O O . ILE A 1 92 ? 3.770 -10.377 -7.593 1.00 95.25 92 ILE A O 1
ATOM 737 N N . GLY A 1 93 ? 2.811 -8.796 -8.865 1.00 93.88 93 GLY A N 1
ATOM 738 C CA . GLY A 1 93 ? 1.897 -9.695 -9.571 1.00 93.88 93 GLY A CA 1
ATOM 739 C C . GLY A 1 93 ? 0.750 -10.249 -8.721 1.00 93.88 93 GLY A C 1
ATOM 740 O O . GLY A 1 93 ? 0.330 -11.380 -8.949 1.00 93.88 93 GLY A O 1
ATOM 741 N N . VAL A 1 94 ? 0.249 -9.478 -7.746 1.00 94.56 94 VAL A N 1
ATOM 742 C CA . VAL A 1 94 ? -0.866 -9.889 -6.860 1.00 94.56 94 VAL A CA 1
ATOM 743 C C . VAL A 1 94 ? -2.145 -9.067 -7.051 1.00 94.56 94 VAL A C 1
ATOM 745 O O . VAL A 1 94 ? -3.058 -9.167 -6.236 1.00 94.56 94 VAL A O 1
ATOM 748 N N . LEU A 1 95 ? -2.228 -8.243 -8.101 1.00 92.94 95 LEU A N 1
ATOM 749 C CA . LEU A 1 95 ? -3.474 -7.551 -8.436 1.00 92.94 95 LEU A CA 1
ATOM 750 C C . LEU A 1 95 ? -4.578 -8.559 -8.764 1.00 92.94 95 LEU A C 1
ATOM 752 O O . LEU A 1 95 ? -4.398 -9.449 -9.594 1.00 92.94 95 LEU A O 1
ATOM 756 N N . GLU A 1 96 ? -5.727 -8.386 -8.118 1.00 82.88 96 GLU A N 1
ATOM 757 C CA . GLU A 1 96 ? -6.932 -9.164 -8.387 1.00 82.88 96 GLU A CA 1
ATOM 758 C C . GLU A 1 96 ? -7.725 -8.560 -9.558 1.00 82.88 96 GLU A C 1
ATOM 760 O O . GLU A 1 96 ? -7.731 -7.346 -9.766 1.00 82.88 96 GLU A O 1
ATOM 765 N N . GLY A 1 97 ? -8.440 -9.413 -10.294 1.00 83.88 97 GLY A N 1
ATOM 766 C CA . GLY A 1 97 ? -9.285 -9.021 -11.425 1.00 83.88 97 GLY A CA 1
ATOM 767 C C . GLY A 1 97 ? -8.700 -9.384 -12.791 1.00 83.88 97 GLY A C 1
ATOM 768 O O . GLY A 1 97 ? -7.518 -9.689 -12.931 1.00 83.88 97 GLY A O 1
ATOM 769 N N . GLU A 1 98 ? -9.560 -9.375 -13.809 1.00 87.62 98 GLU A N 1
ATOM 770 C CA . GLU A 1 98 ? -9.164 -9.610 -15.199 1.00 87.62 98 GLU A CA 1
ATOM 771 C C . GLU A 1 98 ? -8.841 -8.274 -15.872 1.00 87.62 98 GLU A C 1
ATOM 773 O O . GLU A 1 98 ? -9.687 -7.382 -15.951 1.00 87.62 98 GLU A O 1
ATOM 778 N N . PHE A 1 99 ? -7.611 -8.131 -16.360 1.00 91.75 99 PHE A N 1
ATOM 779 C CA . PHE A 1 99 ? -7.192 -6.995 -17.172 1.00 91.75 99 PHE A CA 1
ATOM 780 C C . PHE A 1 99 ? -6.151 -7.440 -18.198 1.00 91.75 99 PHE A C 1
ATOM 782 O O . PHE A 1 99 ? -5.307 -8.296 -17.934 1.00 91.75 99 PHE A O 1
ATOM 789 N N . GLU A 1 100 ? -6.175 -6.808 -19.366 1.00 94.56 100 GLU A N 1
ATOM 790 C CA . GLU A 1 100 ? -5.142 -6.988 -20.378 1.00 94.56 100 GLU A CA 1
ATOM 791 C C . GLU A 1 100 ? -4.025 -5.975 -20.124 1.00 94.56 100 GLU A C 1
ATOM 793 O O . GLU A 1 100 ? -4.190 -4.782 -20.376 1.00 94.56 100 GLU A O 1
ATOM 798 N N . ALA A 1 101 ? -2.878 -6.442 -19.618 1.00 94.00 101 ALA A N 1
ATOM 799 C CA . ALA A 1 101 ? -1.753 -5.591 -19.220 1.00 94.00 101 ALA A CA 1
ATOM 800 C C . ALA A 1 101 ? -1.414 -4.525 -20.275 1.00 94.00 101 ALA A C 1
ATOM 802 O O . ALA A 1 101 ? -1.390 -3.335 -19.970 1.00 94.00 101 ALA A O 1
ATOM 803 N N . LYS A 1 102 ? -1.265 -4.937 -21.538 1.00 94.75 102 LYS A N 1
ATOM 804 C CA . LYS A 1 102 ? -0.926 -4.051 -22.661 1.00 94.75 102 LYS A CA 1
ATOM 805 C C . LYS A 1 102 ? -1.961 -2.961 -22.930 1.00 94.75 102 LYS A C 1
ATOM 807 O O . LYS A 1 102 ? -1.588 -1.890 -23.397 1.00 94.75 102 LYS A O 1
ATOM 812 N N . GLU A 1 103 ? -3.238 -3.206 -22.640 1.00 97.31 103 GLU A N 1
ATOM 813 C CA . GLU A 1 103 ? -4.285 -2.192 -22.801 1.00 97.31 103 GLU A CA 1
ATOM 814 C C . GLU A 1 103 ? -4.105 -1.053 -21.796 1.00 97.31 103 GLU A C 1
ATOM 816 O O . GLU A 1 103 ? -4.299 0.107 -22.146 1.00 97.31 103 GLU A O 1
ATOM 821 N N . THR A 1 104 ? -3.629 -1.363 -20.586 1.00 96.94 104 THR A N 1
ATOM 822 C CA . THR A 1 104 ? -3.382 -0.365 -19.531 1.00 96.94 104 THR A CA 1
ATOM 823 C C . THR A 1 104 ? -2.222 0.577 -19.859 1.00 96.94 104 THR A C 1
ATOM 825 O O . THR A 1 104 ? -2.117 1.641 -19.262 1.00 96.94 104 THR A O 1
ATOM 828 N N . TRP A 1 105 ? -1.351 0.208 -20.805 1.00 97.44 105 TRP A N 1
ATOM 829 C CA . TRP A 1 105 ? -0.163 0.984 -21.174 1.00 97.44 105 TRP A 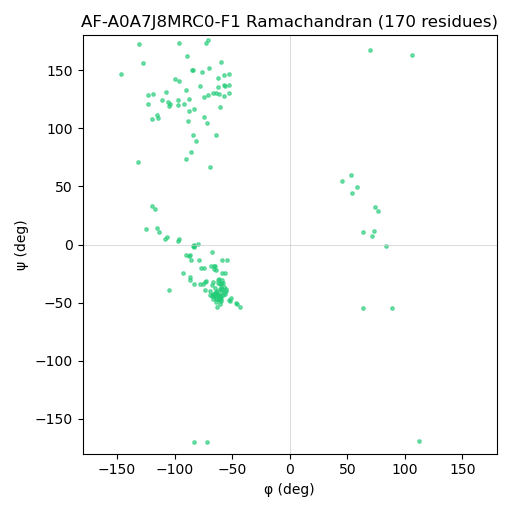CA 1
ATOM 830 C C . TRP A 1 105 ? -0.450 2.048 -22.238 1.00 97.44 105 TRP A C 1
ATOM 832 O O . TRP A 1 105 ? 0.254 3.050 -22.301 1.00 97.44 105 TRP A O 1
ATOM 842 N N . LYS A 1 106 ? -1.461 1.827 -23.092 1.00 97.06 106 LYS A N 1
ATOM 843 C CA . LYS A 1 106 ? -1.655 2.568 -24.352 1.00 97.06 106 LYS A CA 1
ATOM 844 C C . LYS A 1 106 ? -1.785 4.074 -24.173 1.00 97.06 106 LYS A C 1
ATOM 846 O O . LYS A 1 106 ? -1.205 4.818 -24.952 1.00 97.06 106 LYS A O 1
ATOM 851 N N . GLU A 1 107 ? -2.548 4.504 -23.172 1.00 97.50 107 GLU A N 1
ATOM 852 C CA . GLU A 1 107 ? -2.810 5.926 -22.919 1.00 97.50 107 GLU A CA 1
ATOM 853 C C . GLU A 1 107 ? -1.531 6.706 -22.584 1.00 97.50 107 GLU A C 1
ATOM 855 O O . GLU A 1 107 ? -1.416 7.873 -22.942 1.00 97.50 107 GLU A O 1
ATOM 860 N N . TYR A 1 108 ? -0.552 6.044 -21.963 1.00 96.44 108 TYR A N 1
ATOM 861 C CA . TYR A 1 108 ? 0.681 6.660 -21.472 1.00 96.44 108 TYR A CA 1
ATOM 862 C C . TYR A 1 108 ? 1.930 6.156 -22.201 1.00 96.44 108 TYR A C 1
ATOM 864 O O . TYR A 1 108 ? 3.037 6.362 -21.721 1.00 96.44 108 TYR A O 1
ATOM 872 N N . ALA A 1 109 ? 1.786 5.480 -23.346 1.00 95.88 109 ALA A N 1
ATOM 873 C CA . ALA A 1 109 ? 2.906 4.819 -24.022 1.00 95.88 109 ALA A CA 1
ATOM 874 C C . ALA A 1 109 ? 4.056 5.784 -24.371 1.00 95.88 109 ALA A C 1
ATOM 876 O O . ALA A 1 109 ? 5.223 5.409 -24.279 1.00 95.88 109 ALA A O 1
ATOM 877 N N . ASP A 1 110 ? 3.736 7.042 -24.689 1.00 96.12 110 ASP A N 1
ATOM 878 C CA . ASP A 1 110 ? 4.724 8.085 -24.995 1.00 96.12 110 ASP A CA 1
ATOM 879 C C . ASP A 1 110 ? 5.616 8.446 -23.789 1.00 96.12 110 ASP A C 1
ATOM 881 O O . ASP A 1 110 ? 6.707 8.993 -23.961 1.00 96.12 110 ASP A O 1
ATOM 885 N N . ASN A 1 111 ? 5.189 8.099 -22.572 1.00 93.69 111 ASN A N 1
ATOM 886 C CA . ASN A 1 111 ? 5.943 8.330 -21.347 1.00 93.69 111 ASN A CA 1
ATOM 887 C C . ASN A 1 111 ? 6.930 7.198 -21.019 1.00 93.69 111 ASN A C 1
ATOM 889 O O . ASN A 1 111 ? 7.741 7.368 -20.114 1.00 93.69 111 ASN A O 1
ATOM 893 N N . GLU A 1 112 ? 6.908 6.059 -21.722 1.00 94.69 112 GLU A N 1
ATOM 894 C CA . GLU A 1 112 ? 7.663 4.857 -21.327 1.00 94.69 112 GLU A CA 1
ATOM 895 C C . GLU A 1 112 ? 9.171 5.102 -21.155 1.00 94.69 112 GLU A C 1
ATOM 897 O O . GLU A 1 112 ? 9.773 4.634 -20.186 1.00 94.69 112 GLU A O 1
ATOM 902 N N . GLU A 1 113 ? 9.780 5.853 -22.075 1.00 91.62 113 GLU A N 1
ATOM 903 C CA . GLU A 1 113 ? 11.208 6.192 -22.019 1.00 91.62 113 GLU A CA 1
ATOM 904 C C . GLU A 1 113 ? 11.501 7.311 -21.008 1.00 91.62 113 GLU A C 1
ATOM 906 O O . GLU A 1 113 ? 12.543 7.300 -20.359 1.00 91.62 113 GLU A O 1
ATOM 911 N N . ILE A 1 114 ? 10.573 8.260 -20.842 1.00 89.69 114 ILE A N 1
ATOM 912 C CA . ILE A 1 114 ? 10.704 9.394 -19.913 1.00 89.69 114 ILE A CA 1
ATOM 913 C C . ILE A 1 114 ? 10.625 8.900 -18.468 1.00 89.69 114 ILE A C 1
ATOM 915 O O . ILE A 1 114 ? 11.401 9.323 -17.615 1.00 89.69 114 ILE A O 1
ATOM 919 N N . GLU A 1 115 ? 9.687 8.003 -18.188 1.00 90.81 115 GLU A N 1
ATOM 920 C CA . GLU A 1 115 ? 9.445 7.457 -16.857 1.00 90.81 115 GLU A CA 1
ATOM 921 C C . GLU A 1 115 ? 10.310 6.219 -16.563 1.00 90.81 115 GLU A C 1
ATOM 923 O O . GLU A 1 115 ? 10.347 5.740 -15.429 1.00 90.81 115 GLU A O 1
ATOM 928 N N . GLY A 1 116 ? 10.989 5.695 -17.590 1.00 93.44 116 GLY A N 1
ATOM 929 C CA . GLY A 1 116 ? 11.875 4.539 -17.513 1.00 93.44 116 GLY A CA 1
ATOM 930 C C . GLY A 1 116 ? 11.170 3.285 -17.010 1.00 93.44 116 GLY A C 1
ATOM 931 O O . GLY A 1 116 ? 11.652 2.631 -16.085 1.00 93.44 116 GLY A O 1
ATOM 932 N N . TRP A 1 117 ? 10.011 2.951 -17.585 1.00 96.12 117 TRP A N 1
ATOM 933 C CA . TRP A 1 117 ? 9.184 1.839 -17.108 1.00 96.12 117 TRP A CA 1
ATOM 934 C C . TRP A 1 117 ? 9.963 0.528 -16.989 1.00 96.12 117 TRP A C 1
ATOM 936 O O . TRP A 1 117 ? 10.831 0.208 -17.803 1.00 96.12 117 TRP A O 1
ATOM 946 N N . TYR A 1 118 ? 9.585 -0.289 -16.009 1.00 96.69 118 TYR A N 1
ATOM 947 C CA . TYR A 1 118 ? 10.157 -1.609 -15.806 1.00 96.69 118 TYR A CA 1
ATOM 948 C C . TYR A 1 118 ? 10.007 -2.485 -17.058 1.00 96.69 118 TYR A C 1
ATOM 950 O O . TYR A 1 118 ? 8.909 -2.647 -17.603 1.00 96.69 118 TYR A O 1
ATOM 958 N N . LYS A 1 119 ? 11.126 -3.060 -17.505 1.00 95.50 119 LYS A N 1
ATOM 959 C CA . LYS A 1 119 ? 11.238 -3.959 -18.670 1.00 95.50 119 LYS A CA 1
ATOM 960 C C . LYS A 1 119 ? 11.878 -5.309 -18.294 1.00 95.50 119 LYS A C 1
ATOM 962 O O . LYS A 1 119 ? 12.338 -6.037 -19.167 1.00 95.50 119 LYS A O 1
ATOM 967 N N . GLY A 1 120 ? 11.986 -5.613 -16.997 1.00 93.81 120 GLY A N 1
ATOM 968 C CA . GLY A 1 120 ? 12.552 -6.876 -16.517 1.00 93.81 120 GLY A CA 1
ATOM 969 C C . GLY A 1 120 ? 11.534 -8.020 -16.502 1.00 93.81 120 GLY A C 1
ATOM 970 O O . GLY A 1 120 ? 10.443 -7.904 -17.049 1.00 93.81 120 GLY A O 1
ATOM 971 N N . GLU A 1 121 ? 11.896 -9.143 -15.887 1.00 93.00 121 GLU A N 1
ATOM 972 C CA . GLU A 1 121 ? 11.109 -10.381 -15.931 1.00 93.00 121 GLU A CA 1
ATOM 973 C C . GLU A 1 121 ? 9.640 -10.185 -15.511 1.00 93.00 121 GLU A C 1
ATOM 975 O O . GLU A 1 121 ? 9.345 -9.606 -14.466 1.00 93.00 121 GLU A O 1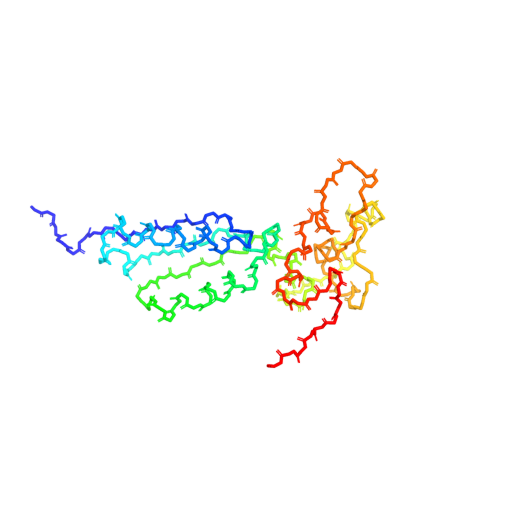
ATOM 980 N N . GLY A 1 122 ? 8.710 -10.690 -16.329 1.00 91.81 122 GLY A N 1
ATOM 981 C CA . GLY A 1 122 ? 7.274 -10.6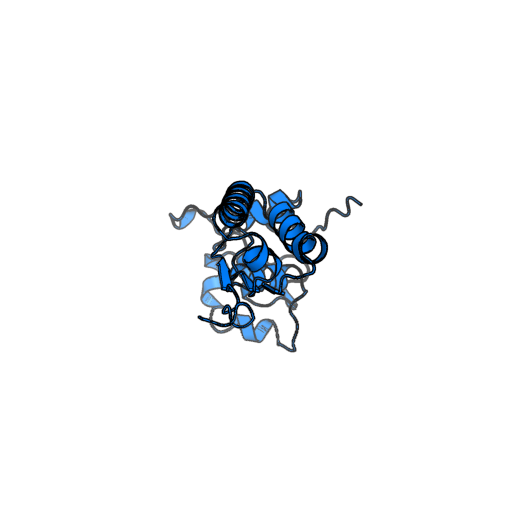83 -16.038 1.00 91.81 122 GLY A CA 1
ATOM 982 C C . GLY A 1 122 ? 6.548 -9.382 -16.390 1.00 91.81 122 GLY A C 1
ATOM 983 O O . GLY A 1 122 ? 5.324 -9.315 -16.236 1.00 91.81 122 GLY A O 1
ATOM 984 N N . HIS A 1 123 ? 7.254 -8.367 -16.901 1.00 94.88 123 HIS A N 1
ATOM 985 C CA . HIS A 1 123 ? 6.657 -7.075 -17.242 1.00 94.88 123 HIS A CA 1
ATOM 986 C C . HIS A 1 123 ? 5.531 -7.177 -18.287 1.00 94.88 123 HIS A C 1
ATOM 988 O O . HIS A 1 123 ? 4.640 -6.332 -18.313 1.00 94.88 123 HIS A O 1
ATOM 994 N N . GLU A 1 124 ? 5.518 -8.215 -19.129 1.00 95.00 124 GLU A N 1
ATOM 995 C CA . GLU A 1 124 ? 4.537 -8.405 -20.202 1.00 95.00 124 GLU A CA 1
ATOM 996 C C . GLU A 1 124 ? 3.111 -8.633 -19.691 1.00 95.00 124 GLU A C 1
ATOM 998 O O . GLU A 1 124 ? 2.149 -8.424 -20.432 1.00 95.00 124 GLU A O 1
ATOM 1003 N N . LYS A 1 125 ? 2.984 -9.062 -18.431 1.00 94.25 125 LYS A N 1
ATOM 1004 C CA . LYS A 1 125 ? 1.713 -9.307 -17.735 1.00 94.25 125 LYS A CA 1
ATOM 1005 C C . LYS A 1 125 ? 1.417 -8.251 -16.667 1.00 94.25 125 LYS A C 1
ATOM 1007 O O . LYS A 1 125 ? 0.445 -8.376 -15.930 1.00 94.25 125 LYS A O 1
ATOM 1012 N N . MET A 1 126 ? 2.259 -7.227 -16.563 1.00 96.38 126 MET A N 1
ATOM 1013 C CA . MET A 1 126 ? 2.213 -6.249 -15.485 1.00 96.38 126 MET A CA 1
ATOM 1014 C C . MET A 1 126 ? 1.315 -5.066 -15.850 1.00 96.38 126 MET A C 1
ATOM 1016 O O . MET A 1 126 ? 1.429 -4.488 -16.933 1.00 96.38 126 MET A O 1
ATOM 1020 N N . HIS A 1 127 ? 0.440 -4.669 -14.926 1.00 97.69 127 HIS A N 1
ATOM 1021 C CA . HIS A 1 127 ? -0.320 -3.425 -15.052 1.00 97.69 127 HIS A CA 1
ATOM 1022 C C . HIS A 1 127 ? 0.636 -2.230 -15.206 1.00 97.69 127 HIS A C 1
ATOM 1024 O O . HIS A 1 127 ? 1.699 -2.222 -14.581 1.00 97.69 127 HIS A O 1
ATOM 1030 N N . LEU A 1 128 ? 0.250 -1.202 -15.974 1.00 97.69 128 LEU A N 1
ATOM 1031 C CA . LEU A 1 128 ? 1.049 0.015 -16.192 1.00 97.69 128 LEU A CA 1
ATOM 1032 C C . LEU A 1 128 ? 1.697 0.537 -14.903 1.00 97.69 128 LEU A C 1
ATOM 1034 O O . LEU A 1 128 ? 2.907 0.700 -14.826 1.00 97.69 128 LEU A O 1
ATOM 1038 N N . GLN A 1 129 ? 0.881 0.740 -13.870 1.00 97.75 129 GLN A N 1
ATOM 1039 C CA . GLN A 1 129 ? 1.335 1.273 -12.583 1.00 97.75 129 GLN A CA 1
ATOM 1040 C C . GLN A 1 129 ? 2.442 0.428 -11.935 1.00 97.75 129 GLN A C 1
ATOM 1042 O O . GLN A 1 129 ? 3.388 0.992 -11.399 1.00 97.75 129 GLN A O 1
ATOM 1047 N N . GLY A 1 130 ? 2.402 -0.904 -12.056 1.00 97.44 130 GLY A N 1
ATOM 1048 C CA . GLY A 1 130 ? 3.500 -1.758 -11.593 1.00 97.44 130 GLY A CA 1
ATOM 1049 C C . GLY A 1 130 ? 4.789 -1.530 -12.382 1.00 97.44 130 GLY A C 1
ATOM 1050 O O . GLY A 1 130 ? 5.874 -1.487 -11.799 1.00 97.44 130 GLY A O 1
ATOM 1051 N N . ARG A 1 131 ? 4.670 -1.300 -13.697 1.00 97.44 131 ARG A N 1
ATOM 1052 C CA . ARG A 1 131 ? 5.824 -0.980 -14.542 1.00 97.44 131 ARG A CA 1
ATOM 1053 C C . ARG A 1 131 ? 6.435 0.371 -14.183 1.00 97.44 131 ARG A C 1
ATOM 1055 O O . ARG A 1 131 ? 7.655 0.464 -14.110 1.00 97.44 131 ARG A O 1
ATOM 1062 N N . ILE A 1 132 ? 5.617 1.392 -13.929 1.00 96.88 132 ILE A N 1
ATOM 1063 C CA . ILE A 1 132 ? 6.093 2.715 -13.492 1.00 96.88 132 ILE A CA 1
ATOM 1064 C C . ILE A 1 132 ? 6.768 2.600 -12.120 1.00 96.88 132 ILE A C 1
ATOM 1066 O O . ILE A 1 132 ? 7.871 3.103 -11.921 1.00 96.88 132 ILE A O 1
ATOM 1070 N N . TRP A 1 133 ? 6.141 1.887 -11.184 1.00 97.75 133 TRP A N 1
ATOM 1071 C CA . TRP A 1 133 ? 6.630 1.739 -9.814 1.00 97.75 133 TRP A CA 1
ATOM 1072 C C . TRP A 1 133 ? 8.004 1.071 -9.735 1.00 97.75 133 TRP A C 1
ATOM 1074 O O . TRP A 1 133 ? 8.897 1.582 -9.056 1.00 97.75 133 TRP A O 1
ATOM 1084 N N . GLY A 1 134 ? 8.195 -0.032 -10.466 1.00 96.12 134 GLY A N 1
ATOM 1085 C CA . GLY A 1 134 ? 9.473 -0.746 -10.549 1.00 96.12 134 GLY A CA 1
ATOM 1086 C C . GLY A 1 134 ? 10.465 -0.176 -11.568 1.00 96.12 134 GLY A C 1
ATOM 1087 O O . GLY A 1 134 ? 11.556 -0.727 -11.718 1.00 96.12 134 GLY A O 1
ATOM 1088 N N . GLY A 1 135 ? 10.080 0.874 -12.300 1.00 94.25 135 GLY A N 1
ATOM 1089 C CA . GLY A 1 135 ? 10.898 1.521 -13.324 1.00 94.25 135 GLY A CA 1
ATOM 1090 C C . GLY A 1 135 ? 12.044 2.349 -12.747 1.00 94.25 135 GLY A C 1
ATOM 1091 O O . GLY A 1 135 ? 12.143 2.534 -11.537 1.00 94.25 135 GLY A O 1
ATOM 1092 N N . TRP A 1 136 ? 12.919 2.855 -13.611 1.00 91.88 136 TRP A N 1
ATOM 1093 C CA . TRP A 1 136 ? 14.029 3.723 -13.230 1.00 91.88 136 TRP A CA 1
ATOM 1094 C C . TRP A 1 136 ? 13.856 5.124 -13.816 1.00 91.88 136 TRP A C 1
ATOM 1096 O O . TRP A 1 136 ? 14.049 5.329 -15.011 1.00 91.88 136 TRP A O 1
ATOM 1106 N N . PHE A 1 137 ? 13.549 6.098 -12.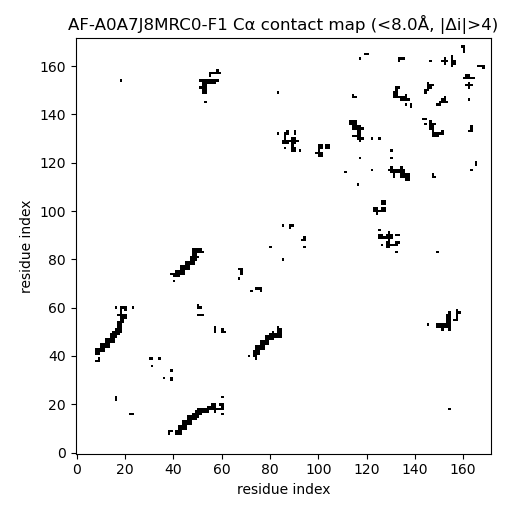964 1.00 85.69 137 PHE A N 1
ATOM 1107 C CA . PHE A 1 137 ? 13.421 7.496 -13.356 1.00 85.69 137 PHE A CA 1
ATOM 1108 C C . PHE A 1 137 ? 14.784 8.191 -13.297 1.00 85.69 137 PHE A C 1
ATOM 1110 O O . PHE A 1 137 ? 15.382 8.309 -12.225 1.00 85.69 137 PHE A O 1
ATOM 1117 N N . ASP A 1 138 ? 15.295 8.629 -14.448 1.00 72.88 138 ASP A N 1
ATOM 1118 C CA . ASP A 1 138 ? 16.597 9.291 -14.523 1.00 72.88 138 ASP A CA 1
ATOM 1119 C C . ASP A 1 138 ? 16.517 10.761 -14.064 1.00 72.88 138 ASP A C 1
ATOM 1121 O O . ASP A 1 138 ? 15.629 11.526 -14.446 1.00 72.88 138 ASP A O 1
ATOM 1125 N N . VAL A 1 139 ? 17.507 11.177 -13.271 1.00 57.47 139 VAL A N 1
ATOM 1126 C CA . VAL A 1 139 ? 17.621 12.495 -12.615 1.00 57.47 139 VAL A CA 1
ATOM 1127 C C . VAL A 1 139 ? 17.832 13.630 -13.633 1.00 57.47 139 VAL A C 1
ATOM 1129 O O . VAL A 1 139 ? 17.754 14.812 -13.290 1.00 57.47 139 VAL A O 1
ATOM 1132 N N . ALA A 1 140 ? 18.025 13.299 -14.915 1.00 53.31 140 ALA A N 1
ATOM 1133 C CA . ALA A 1 140 ? 18.106 14.247 -16.028 1.00 53.31 140 ALA A CA 1
ATOM 1134 C C . ALA A 1 140 ? 16.891 15.199 -16.140 1.00 53.31 140 ALA A C 1
ATOM 1136 O O . ALA A 1 140 ? 16.975 16.211 -16.834 1.00 53.31 140 ALA A O 1
ATOM 1137 N N . GLN A 1 141 ? 15.788 14.919 -15.435 1.00 58.47 141 GLN A N 1
ATOM 1138 C CA . GLN A 1 141 ? 14.565 15.731 -15.431 1.00 58.47 141 GLN A CA 1
ATOM 1139 C C . GLN A 1 141 ? 14.460 16.735 -14.268 1.00 58.47 141 GLN A C 1
ATOM 1141 O O . GLN A 1 141 ? 13.444 17.413 -14.135 1.00 58.47 141 GLN A O 1
ATOM 1146 N N . GLY A 1 142 ? 15.497 16.873 -13.429 1.00 62.03 142 GLY A N 1
ATOM 1147 C CA . GLY A 1 142 ? 15.546 17.900 -12.375 1.00 62.03 142 GLY A CA 1
ATOM 1148 C C . GLY A 1 142 ? 14.626 17.647 -11.172 1.00 62.03 142 GLY A C 1
ATOM 1149 O O . GLY A 1 142 ? 14.451 18.540 -10.343 1.00 62.03 142 GLY A O 1
ATOM 1150 N N . ILE A 1 143 ? 14.060 16.443 -11.067 1.00 70.44 143 ILE A N 1
ATOM 1151 C CA . ILE A 1 143 ? 13.245 15.975 -9.942 1.00 70.44 143 ILE A CA 1
ATOM 1152 C C . ILE A 1 143 ? 14.046 14.892 -9.208 1.00 70.44 143 ILE A C 1
ATOM 1154 O O . ILE A 1 143 ? 14.489 13.922 -9.822 1.00 70.44 143 ILE A O 1
ATOM 1158 N N . ASP A 1 144 ? 14.257 15.074 -7.903 1.00 78.44 144 ASP A N 1
ATOM 1159 C CA . ASP A 1 144 ? 14.962 14.110 -7.049 1.00 78.44 144 ASP A CA 1
ATOM 1160 C C . ASP A 1 144 ? 13.999 12.993 -6.621 1.00 78.44 144 ASP A C 1
ATOM 1162 O O . ASP A 1 144 ? 13.301 13.107 -5.613 1.00 78.44 144 ASP A O 1
ATOM 1166 N N . CYS A 1 145 ? 13.920 11.941 -7.437 1.00 82.44 145 CYS A N 1
ATOM 1167 C CA . CYS A 1 145 ? 13.129 10.743 -7.166 1.00 82.44 145 CYS A CA 1
ATOM 1168 C C . CYS A 1 145 ? 14.008 9.608 -6.628 1.00 82.44 145 CYS A C 1
ATOM 1170 O O . CYS A 1 145 ? 15.114 9.351 -7.108 1.00 82.44 145 CYS A O 1
ATOM 1172 N N . LYS A 1 146 ? 13.479 8.836 -5.678 1.00 88.06 146 LYS A N 1
ATOM 1173 C CA . LYS A 1 146 ? 14.137 7.639 -5.142 1.00 88.06 146 LYS A CA 1
ATOM 1174 C C . LYS A 1 146 ? 13.823 6.425 -6.012 1.00 88.06 146 LYS A C 1
ATOM 1176 O O . LYS A 1 146 ? 12.989 5.587 -5.665 1.00 88.06 146 LYS A O 1
ATOM 1181 N N . GLY A 1 147 ? 14.526 6.320 -7.133 1.00 89.94 147 GLY A N 1
ATOM 1182 C CA . GLY A 1 147 ? 14.467 5.180 -8.050 1.00 89.94 147 GLY A CA 1
ATOM 1183 C C . GLY A 1 147 ? 13.385 5.303 -9.117 1.00 89.94 147 GLY A C 1
ATOM 1184 O O . GLY A 1 147 ? 13.711 5.227 -10.291 1.00 89.94 147 GLY A O 1
ATOM 1185 N N . SER A 1 148 ? 12.124 5.516 -8.742 1.00 93.25 148 SER A N 1
ATOM 1186 C CA . SER A 1 148 ? 11.006 5.712 -9.681 1.00 93.25 148 SER A CA 1
ATOM 1187 C C . SER A 1 148 ? 10.186 6.947 -9.316 1.00 93.25 148 SER A C 1
ATOM 1189 O O . SER A 1 148 ? 10.376 7.517 -8.244 1.00 93.25 148 SER A O 1
ATOM 1191 N N . ILE A 1 149 ? 9.227 7.326 -10.167 1.00 92.00 149 ILE A N 1
ATOM 1192 C CA . ILE A 1 149 ? 8.267 8.419 -9.901 1.00 92.00 149 ILE A CA 1
ATOM 1193 C C . ILE A 1 149 ? 7.476 8.195 -8.601 1.00 92.00 149 ILE A C 1
ATOM 1195 O O . ILE A 1 149 ? 7.026 9.145 -7.967 1.00 92.00 149 ILE A O 1
ATOM 1199 N N . PHE A 1 150 ? 7.346 6.939 -8.172 1.00 94.69 150 PHE A N 1
ATOM 1200 C CA . PHE A 1 150 ? 6.696 6.568 -6.918 1.00 94.69 150 PHE A CA 1
ATOM 1201 C C . PHE A 1 150 ? 7.612 6.667 -5.690 1.00 94.69 150 PHE A C 1
ATOM 1203 O O . PHE A 1 150 ? 7.147 6.406 -4.587 1.00 94.69 150 PHE A O 1
ATOM 1210 N N . ASP A 1 151 ? 8.894 7.018 -5.838 1.00 95.88 151 ASP A N 1
ATOM 1211 C CA . ASP A 1 151 ? 9.904 6.904 -4.778 1.00 95.88 151 ASP A CA 1
ATOM 1212 C C . ASP A 1 151 ? 9.983 5.480 -4.195 1.00 95.88 151 ASP A C 1
ATOM 1214 O O . ASP A 1 151 ? 10.023 5.297 -2.974 1.00 95.88 151 ASP A O 1
ATOM 1218 N N . ALA A 1 152 ? 9.975 4.464 -5.065 1.00 97.00 152 ALA A N 1
ATOM 1219 C CA . ALA A 1 152 ? 9.859 3.057 -4.677 1.00 97.00 152 ALA A CA 1
ATOM 1220 C C . ALA A 1 152 ? 11.149 2.426 -4.121 1.00 97.00 152 ALA A C 1
ATOM 1222 O O . ALA A 1 152 ? 11.089 1.418 -3.412 1.00 97.00 152 ALA A O 1
ATOM 1223 N N . ALA A 1 153 ? 12.331 2.998 -4.383 1.00 96.19 153 ALA A N 1
ATOM 1224 C CA . ALA A 1 153 ? 13.605 2.395 -3.971 1.00 96.19 153 ALA A CA 1
ATOM 1225 C C . ALA A 1 153 ? 13.711 2.080 -2.458 1.00 96.19 153 ALA A C 1
ATOM 1227 O O . ALA A 1 153 ? 14.219 1.009 -2.113 1.00 96.19 153 ALA A O 1
ATOM 1228 N N . PRO A 1 154 ? 13.223 2.929 -1.529 1.00 97.44 154 PRO A N 1
ATOM 1229 C CA . PRO A 1 154 ? 13.160 2.607 -0.105 1.00 97.44 154 PRO A CA 1
ATOM 1230 C C . PRO A 1 154 ? 12.294 1.382 0.208 1.00 97.44 154 PRO A C 1
ATOM 1232 O O . PRO A 1 154 ? 12.644 0.620 1.108 1.00 97.44 154 PRO A O 1
ATOM 1235 N N . THR A 1 155 ? 11.214 1.143 -0.546 1.00 98.12 155 THR A N 1
ATOM 1236 C CA . THR A 1 155 ? 10.408 -0.074 -0.395 1.00 98.12 155 THR A CA 1
ATOM 1237 C C . THR A 1 155 ? 11.245 -1.302 -0.725 1.00 98.12 155 THR A C 1
ATOM 1239 O O . THR A 1 155 ? 11.387 -2.157 0.149 1.00 98.12 155 THR A O 1
ATOM 1242 N N . PHE A 1 156 ? 11.886 -1.358 -1.899 1.00 97.38 156 PHE A N 1
ATOM 1243 C CA . PHE A 1 156 ? 12.819 -2.441 -2.255 1.00 97.38 156 PHE A CA 1
ATOM 1244 C C . PHE A 1 156 ? 13.899 -2.641 -1.178 1.00 97.38 156 PHE A C 1
ATOM 1246 O O . PHE A 1 156 ? 14.100 -3.754 -0.683 1.00 97.38 156 PHE A O 1
ATOM 1253 N N . GLY A 1 157 ? 14.528 -1.547 -0.738 1.00 96.94 157 GLY A N 1
ATOM 1254 C CA . GLY A 1 157 ? 15.548 -1.566 0.309 1.00 96.94 157 GLY A CA 1
ATOM 1255 C C . GLY A 1 157 ? 15.043 -2.136 1.639 1.00 96.94 157 GLY A C 1
ATOM 1256 O O . GLY A 1 157 ? 15.747 -2.918 2.277 1.00 96.94 157 GLY A O 1
ATOM 1257 N N . SER A 1 158 ? 13.799 -1.835 2.029 1.00 97.62 158 SER A N 1
ATOM 1258 C CA . SER A 1 158 ? 13.177 -2.375 3.249 1.00 97.62 158 SER A CA 1
ATOM 1259 C C . SER A 1 158 ? 12.979 -3.901 3.210 1.00 97.62 158 SER A C 1
ATOM 1261 O O . SER A 1 158 ? 12.908 -4.548 4.259 1.00 97.62 158 SER A O 1
ATOM 1263 N N . TYR A 1 159 ? 12.944 -4.489 2.009 1.00 96.56 159 TYR A N 1
ATOM 1264 C CA . TYR A 1 159 ? 12.899 -5.935 1.773 1.00 96.56 159 TYR A CA 1
ATOM 1265 C C . TYR A 1 159 ? 14.280 -6.551 1.484 1.00 96.56 159 TYR A C 1
ATOM 1267 O O . TYR A 1 159 ? 14.376 -7.760 1.285 1.00 96.56 159 TYR A O 1
ATOM 1275 N N . GLY A 1 160 ? 15.360 -5.764 1.528 1.00 96.06 160 GLY A N 1
ATOM 1276 C CA . GLY A 1 160 ? 16.729 -6.257 1.349 1.00 96.06 160 GLY A CA 1
ATOM 1277 C C . GLY A 1 160 ? 17.100 -6.557 -0.105 1.00 96.06 160 GLY A C 1
ATOM 1278 O O . GLY A 1 160 ? 17.925 -7.438 -0.356 1.00 96.06 160 GLY A O 1
ATOM 1279 N N . VAL A 1 161 ? 16.485 -5.854 -1.058 1.00 94.62 161 VAL A N 1
ATOM 1280 C CA . VAL A 1 161 ? 16.773 -5.970 -2.495 1.00 94.62 161 VAL A CA 1
ATOM 1281 C C . VAL A 1 161 ? 17.070 -4.597 -3.100 1.00 94.62 161 VAL A C 1
ATOM 1283 O O . VAL A 1 161 ? 16.673 -3.565 -2.558 1.00 94.62 161 VAL A O 1
ATOM 1286 N N . SER A 1 162 ? 17.797 -4.571 -4.218 1.00 93.75 162 SER A N 1
ATOM 1287 C CA . SER A 1 162 ? 18.005 -3.338 -4.980 1.00 93.75 162 SER A CA 1
ATOM 1288 C C . SER A 1 162 ? 16.713 -2.902 -5.671 1.00 93.75 162 SER A C 1
ATOM 1290 O O . SER A 1 162 ? 15.882 -3.738 -6.032 1.00 93.75 162 SER A O 1
ATOM 1292 N N . HIS A 1 163 ? 16.570 -1.595 -5.896 1.00 94.19 163 HIS A N 1
ATOM 1293 C CA . HIS A 1 163 ? 15.466 -1.036 -6.679 1.00 94.19 163 HIS A CA 1
ATOM 1294 C C . HIS A 1 163 ? 15.350 -1.713 -8.054 1.00 94.19 163 HIS A C 1
ATOM 1296 O O . HIS A 1 163 ? 16.369 -1.982 -8.693 1.00 94.19 163 HIS A O 1
ATOM 1302 N N . GLY A 1 164 ? 14.122 -2.025 -8.477 1.00 90.56 164 GLY A N 1
ATOM 1303 C CA . GLY A 1 164 ? 13.831 -2.695 -9.750 1.00 90.56 164 GLY A CA 1
ATOM 1304 C C . GLY A 1 164 ? 14.229 -4.179 -9.823 1.00 90.56 164 GLY A C 1
ATOM 1305 O O . GLY A 1 164 ? 14.150 -4.783 -10.889 1.00 90.56 164 GLY A O 1
ATOM 1306 N N . SER A 1 165 ? 14.668 -4.805 -8.727 1.00 90.00 165 SER A N 1
ATOM 1307 C CA . SER A 1 165 ? 15.011 -6.235 -8.732 1.00 90.00 165 SER A CA 1
ATOM 1308 C C . SER A 1 165 ? 13.763 -7.123 -8.846 1.00 90.00 165 SER A C 1
ATOM 1310 O O . SER A 1 165 ? 12.859 -7.008 -8.022 1.00 90.00 165 SER A O 1
ATOM 1312 N N . SER A 1 166 ? 13.748 -8.071 -9.794 1.00 79.69 166 SER A N 1
ATOM 1313 C CA . SER A 1 166 ? 12.768 -9.179 -9.824 1.00 79.69 166 SER A CA 1
ATOM 1314 C C . SER A 1 166 ? 13.114 -10.309 -8.853 1.00 79.69 166 SER A C 1
ATOM 1316 O O . SER A 1 166 ? 12.292 -11.186 -8.590 1.00 79.69 166 SER A O 1
ATOM 1318 N N . VAL A 1 167 ? 14.337 -10.319 -8.315 1.00 68.75 167 VAL A N 1
ATOM 1319 C CA . VAL A 1 167 ? 14.805 -11.393 -7.439 1.00 68.75 167 VAL A CA 1
ATOM 1320 C C . VAL A 1 167 ? 14.154 -11.244 -6.071 1.00 68.75 167 VAL A C 1
ATOM 1322 O O . VAL A 1 167 ? 14.500 -10.350 -5.297 1.00 68.75 167 VAL A O 1
ATOM 1325 N N . VAL A 1 168 ? 13.246 -12.163 -5.749 1.00 56.88 168 VAL A N 1
ATOM 1326 C CA . VAL A 1 168 ? 12.782 -12.369 -4.378 1.00 56.88 168 VAL A CA 1
ATOM 1327 C C . VAL A 1 168 ? 13.930 -13.023 -3.619 1.00 56.88 168 VAL A C 1
ATOM 1329 O O . VAL A 1 168 ? 14.201 -14.210 -3.798 1.00 56.88 168 VAL A O 1
ATOM 1332 N N . ASN A 1 169 ? 14.628 -12.268 -2.769 1.00 48.47 169 ASN A N 1
ATOM 1333 C CA . ASN A 1 169 ? 15.525 -12.881 -1.795 1.00 48.47 169 ASN A CA 1
ATOM 1334 C C . ASN A 1 169 ? 14.662 -13.711 -0.834 1.00 48.47 169 ASN A C 1
ATOM 1336 O O . ASN A 1 169 ? 14.125 -13.199 0.146 1.00 48.47 169 ASN A O 1
ATOM 1340 N N . THR A 1 170 ? 14.514 -15.007 -1.116 1.00 40.62 170 THR A N 1
ATOM 1341 C CA . THR A 1 170 ? 13.964 -16.000 -0.189 1.00 40.62 170 THR A CA 1
ATOM 1342 C C . THR A 1 170 ? 14.953 -16.229 0.950 1.00 40.62 170 THR A C 1
ATOM 1344 O O . THR A 1 170 ? 15.543 -17.300 1.078 1.00 40.62 170 THR A O 1
ATOM 1347 N N . LEU A 1 171 ? 15.164 -15.214 1.782 1.00 34.47 171 LEU A N 1
ATOM 1348 C CA . LEU A 1 171 ? 15.688 -15.424 3.121 1.00 34.47 171 LEU A CA 1
ATOM 1349 C C . LEU A 1 171 ? 14.488 -15.782 3.997 1.00 34.47 171 LEU A C 1
ATOM 1351 O O . LEU A 1 171 ? 13.725 -14.916 4.423 1.00 34.47 171 LEU A O 1
ATOM 1355 N N . ARG A 1 172 ? 14.298 -17.100 4.123 1.00 34.81 172 ARG A N 1
ATOM 1356 C CA . ARG A 1 172 ? 13.418 -17.752 5.097 1.00 34.81 172 ARG A CA 1
ATOM 1357 C C . ARG A 1 172 ? 13.783 -17.357 6.522 1.00 34.81 172 ARG A C 1
ATOM 1359 O O . ARG A 1 172 ? 14.997 -17.210 6.785 1.00 34.81 172 ARG A O 1
#

Nearest PDB structures (foldseek):
  5vjw-assembly1_A  TM=9.642E-01  e=4.142E-22  Arabidopsis thaliana
  2z72-assembly1_A  TM=7.517E-01  e=6.184E-04  Shewanella sp.
  2zbm-assembly1_A  TM=6.700E-01  e=9.652E-04  Shewanella sp.
  4i81-assembly1_F  TM=3.953E-01  e=1.868E+00  Escherichia coli K-12
  3hte-assembly1_C  TM=4.131E-01  e=2.736E+00  Escherichia coli K-12

pLDDT: mean 91.73, std 13.51, range [34.47, 98.88]

Organism: NCBI:txid34289

Mean predicted aligned error: 5.3 Å

Sequence (172 aa):
MADPSNKPRTVICLGDIHGYLTKLLNLWSNLQSQIDPDSFNTATIIFLGDYCDRGPDTRKVIDFLISLPKRYPNQKHVFLSGNHEFAFAGFIGVLEGEFEAKETWKEYADNEEIEGWYKGEGHEKMHLQGRIWGGWFDVAQGIDCKGSIFDAAPTFGSYGVSHGSSVVNTLR

Solvent-accessible surface area (backbone atoms only — not comparable to full-atom values): 9421 Å² total; per-residue (Å²): 130,84,63,86,89,70,69,79,79,46,74,46,79,41,70,71,46,26,6,37,41,71,60,53,53,51,51,50,54,48,50,63,70,74,39,58,64,71,47,55,48,52,15,37,41,34,38,64,18,27,47,44,16,73,21,62,30,15,52,59,34,52,55,49,60,70,45,39,58,77,76,37,72,62,35,46,80,44,78,46,75,20,74,51,44,50,15,51,32,19,56,76,68,67,63,83,80,93,78,60,22,68,67,61,33,61,92,54,51,89,43,40,77,72,44,24,42,38,79,58,88,70,42,83,71,25,37,39,53,7,25,38,34,39,10,51,38,64,62,90,74,80,55,96,54,45,41,5,87,60,17,29,26,31,30,32,47,38,71,76,35,61,62,64,59,80,69,75,79,82,76,124

Secondary structure (DSSP, 8-state):
---GGGPPPPEEEE---TT-HHHHHHHHHHHHHHS-HHHHHT-EEEE-S--SSSSTTHHHHHHHHHHHHHH-TTSEEEE---HHHHHHHHHTT---S---HHHHHGGGGGGHHHHT---STTGGG--HHHHHHTS---GGGS---SSSTT--HHHHHHTTS-TT--------

Radius of gyration: 19.31 Å; Cα contacts (8 Å, |Δi|>4): 301; chains: 1; bounding box: 48×36×57 Å